Protein AF-K2EHB9-F1 (afdb_monomer)

Radius of gyration: 29.02 Å; Cα contacts (8 Å, |Δi|>4): 39; chains: 1; bounding box: 71×18×90 Å

Structure (mmCIF, N/CA/C/O backbone):
data_AF-K2EHB9-F1
#
_entry.id   AF-K2EHB9-F1
#
loop_
_atom_site.group_PDB
_atom_site.id
_atom_site.type_symbol
_atom_site.label_atom_id
_atom_site.label_alt_id
_atom_site.label_comp_id
_atom_site.label_asym_id
_atom_site.label_entity_id
_atom_site.label_seq_id
_atom_site.pdbx_PDB_ins_code
_atom_site.Cartn_x
_atom_site.Cartn_y
_atom_site.Cartn_z
_atom_site.occupancy
_atom_site.B_iso_or_equiv
_atom_site.auth_seq_id
_atom_site.auth_comp_id
_atom_site.auth_asym_id
_atom_site.auth_atom_id
_atom_site.pdbx_PDB_model_num
ATOM 1 N N . MET A 1 1 ? -49.506 -7.693 60.162 1.00 41.25 1 MET A N 1
ATOM 2 C CA . MET A 1 1 ? -48.046 -7.662 59.924 1.00 41.25 1 MET A CA 1
ATOM 3 C C . MET A 1 1 ? -47.830 -7.743 58.413 1.00 41.25 1 MET A C 1
ATOM 5 O O . MET A 1 1 ? -47.904 -8.823 57.848 1.00 41.25 1 MET A O 1
ATOM 9 N N . ALA A 1 2 ? -47.759 -6.593 57.734 1.00 41.75 2 ALA A N 1
ATOM 10 C CA . ALA A 1 2 ? -47.767 -6.513 56.270 1.00 41.75 2 ALA A CA 1
ATOM 11 C C . ALA A 1 2 ? -46.329 -6.479 55.730 1.00 41.75 2 ALA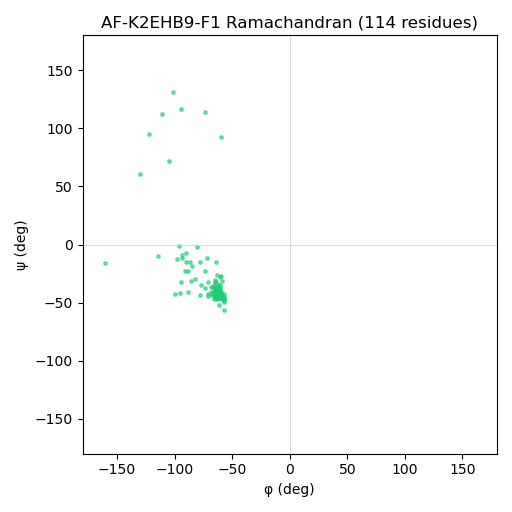 A C 1
ATOM 13 O O . ALA A 1 2 ? -45.574 -5.554 56.023 1.00 41.75 2 ALA A O 1
ATOM 14 N N . LEU A 1 3 ? -45.945 -7.497 54.957 1.00 47.69 3 LEU A N 1
ATOM 15 C CA . LEU A 1 3 ? -44.652 -7.555 54.277 1.00 47.69 3 LEU A CA 1
ATOM 16 C C . LEU A 1 3 ? -44.657 -6.578 53.091 1.00 47.69 3 LEU A C 1
ATOM 18 O O . LEU A 1 3 ? -45.384 -6.779 52.117 1.00 47.69 3 LEU A O 1
ATOM 22 N N . LYS A 1 4 ? -43.825 -5.528 53.169 1.00 49.56 4 LYS A N 1
ATOM 23 C CA . LYS A 1 4 ? -43.492 -4.626 52.055 1.00 49.56 4 LYS A CA 1
ATOM 24 C C . LYS A 1 4 ? -42.854 -5.428 50.913 1.00 49.56 4 LYS A C 1
ATOM 26 O O . LYS A 1 4 ? -41.646 -5.638 50.869 1.00 49.56 4 LYS A O 1
ATOM 31 N N . LYS A 1 5 ? -43.679 -5.875 49.970 1.00 50.28 5 LYS A N 1
ATOM 32 C CA . LYS A 1 5 ? -43.279 -6.607 48.763 1.00 50.28 5 LYS A CA 1
ATOM 33 C C . LYS A 1 5 ? -43.366 -5.653 47.569 1.00 50.28 5 LYS A C 1
ATOM 35 O O . LYS A 1 5 ? -44.304 -5.722 46.787 1.00 50.28 5 LYS A O 1
ATOM 40 N N . GLY A 1 6 ? -42.449 -4.687 47.475 1.00 50.34 6 GLY A N 1
ATOM 41 C CA . GLY A 1 6 ? -42.570 -3.656 46.432 1.00 50.34 6 GLY A CA 1
ATOM 42 C C . GLY A 1 6 ? -41.327 -2.853 46.061 1.00 50.34 6 GLY A C 1
ATOM 43 O O . GLY A 1 6 ? -41.320 -2.248 44.994 1.00 50.34 6 GLY A O 1
ATOM 44 N N . GLU A 1 7 ? -40.264 -2.854 46.866 1.00 44.44 7 GLU A N 1
ATOM 45 C CA . GLU A 1 7 ? -39.137 -1.929 46.636 1.00 44.44 7 GLU A CA 1
ATOM 46 C C . GLU A 1 7 ? -37.951 -2.560 45.873 1.00 44.44 7 GLU A C 1
ATOM 48 O O . GLU A 1 7 ? -37.115 -1.840 45.340 1.00 44.44 7 GLU A O 1
ATOM 53 N N . GLY A 1 8 ? -37.908 -3.890 45.704 1.00 44.97 8 GLY A N 1
ATOM 54 C CA . GLY A 1 8 ? -36.780 -4.584 45.051 1.00 44.97 8 GLY A CA 1
ATOM 55 C C . GLY A 1 8 ? -36.871 -4.772 43.527 1.00 44.97 8 GLY A C 1
ATOM 56 O O . GLY A 1 8 ? -35.870 -5.075 42.885 1.00 44.97 8 GLY A O 1
ATOM 57 N N . LEU A 1 9 ? -38.049 -4.600 42.916 1.00 47.28 9 LEU A N 1
ATOM 58 C CA . LEU A 1 9 ? -38.286 -4.952 41.501 1.00 47.28 9 LEU A CA 1
ATOM 59 C C . LEU A 1 9 ? -38.092 -3.796 40.509 1.00 47.28 9 LEU A C 1
ATOM 61 O O . LEU A 1 9 ? -38.031 -4.035 39.303 1.00 47.28 9 LEU A O 1
ATOM 65 N N . LYS A 1 10 ? -37.961 -2.553 40.986 1.00 43.28 10 LYS A N 1
ATOM 66 C CA . LYS A 1 10 ? -37.756 -1.382 40.115 1.00 43.28 10 LYS A CA 1
ATOM 67 C C . LYS A 1 10 ? -36.290 -1.140 39.735 1.00 43.28 10 LYS A C 1
ATOM 69 O O . LYS A 1 10 ? -36.046 -0.500 38.722 1.00 43.28 10 LYS A O 1
ATOM 74 N N . ASN A 1 11 ? -35.331 -1.713 40.469 1.00 46.62 11 ASN A N 1
ATOM 75 C CA . ASN A 1 11 ? -33.896 -1.507 40.217 1.00 46.62 11 ASN A CA 1
ATOM 76 C C . ASN A 1 11 ? -33.231 -2.562 39.316 1.00 46.62 11 ASN A C 1
ATOM 78 O O . ASN A 1 11 ? -32.102 -2.363 38.887 1.00 46.62 11 ASN A O 1
ATOM 82 N N . VAL A 1 12 ? -33.907 -3.664 38.975 1.00 48.59 12 VAL A N 1
ATOM 83 C CA . VAL A 1 12 ? -33.288 -4.762 38.198 1.00 48.59 12 VAL A CA 1
ATOM 84 C C . VAL A 1 12 ? -33.466 -4.595 36.679 1.00 48.59 12 VAL A C 1
ATOM 86 O O . VAL A 1 12 ? -32.674 -5.124 35.901 1.00 48.59 12 VAL A O 1
ATOM 89 N N . LYS A 1 13 ? -34.472 -3.836 36.222 1.00 49.19 13 LYS A N 1
ATOM 90 C CA . LYS A 1 13 ? -34.761 -3.669 34.783 1.00 49.19 13 LYS A CA 1
ATOM 91 C C . LYS A 1 13 ? -33.999 -2.525 34.108 1.00 49.19 13 LYS A C 1
ATOM 93 O O . LYS A 1 13 ? -33.786 -2.586 32.903 1.00 49.19 13 LYS A O 1
ATOM 98 N N . THR A 1 14 ? -33.544 -1.530 34.863 1.00 49.22 14 THR A N 1
ATOM 99 C CA . THR A 1 14 ? -32.885 -0.332 34.310 1.00 49.22 14 THR A CA 1
ATOM 100 C C . THR A 1 14 ? -31.375 -0.521 34.098 1.00 49.22 14 THR A C 1
ATOM 102 O O . THR A 1 14 ? -30.767 0.218 33.337 1.00 49.22 14 THR A O 1
ATOM 105 N N . ILE A 1 15 ? -30.773 -1.562 34.692 1.00 54.81 15 ILE A N 1
ATOM 106 C CA . ILE A 1 15 ? -29.322 -1.841 34.644 1.00 54.81 15 ILE A CA 1
ATOM 107 C C . ILE A 1 15 ? -28.867 -2.528 33.329 1.00 54.81 15 ILE A C 1
ATOM 109 O O . ILE A 1 15 ? -27.681 -2.759 33.133 1.00 54.81 15 ILE A O 1
ATOM 113 N N . LYS A 1 16 ? -29.755 -2.865 32.381 1.00 56.94 16 LYS A N 1
ATOM 114 C CA . LYS A 1 16 ? -29.392 -3.794 31.283 1.00 56.94 16 LYS A CA 1
ATOM 115 C C . LYS A 1 16 ? -29.365 -3.255 29.853 1.00 56.94 16 LYS A C 1
ATOM 117 O O . LYS A 1 16 ? -28.871 -3.974 28.995 1.00 56.94 16 LYS A O 1
ATOM 122 N N . VAL A 1 17 ? -29.851 -2.046 29.568 1.00 61.41 17 VAL A N 1
ATOM 123 C CA . VAL A 1 17 ? -29.896 -1.540 28.178 1.00 61.41 17 VAL A CA 1
ATOM 124 C C . VAL A 1 17 ? -28.682 -0.671 27.839 1.00 61.41 17 VAL A C 1
ATOM 126 O O . VAL A 1 17 ? -28.093 -0.862 26.780 1.00 61.41 17 VAL A O 1
ATOM 129 N N . SER A 1 18 ? -28.243 0.216 28.739 1.00 64.38 18 SER A N 1
ATOM 130 C CA . SER A 1 18 ? -27.061 1.070 28.508 1.00 64.38 18 SER A CA 1
ATOM 131 C C . SER A 1 18 ? -25.787 0.247 28.317 1.00 64.38 18 SER A C 1
ATOM 133 O O . SER A 1 18 ? -25.077 0.439 27.338 1.00 64.38 18 SER A O 1
ATOM 135 N N . ASN A 1 19 ? -25.566 -0.747 29.181 1.00 71.94 19 ASN A N 1
ATOM 136 C CA . ASN A 1 19 ? -24.389 -1.618 29.124 1.00 71.94 19 ASN A CA 1
ATOM 137 C C . ASN A 1 19 ? -24.377 -2.477 27.848 1.00 71.94 19 ASN A C 1
ATOM 139 O O . ASN A 1 19 ? -23.316 -2.806 27.325 1.00 71.94 19 ASN A O 1
ATOM 143 N N . LEU A 1 20 ? -25.562 -2.828 27.329 1.00 70.56 20 LEU A N 1
ATOM 144 C CA . LEU A 1 20 ? -25.696 -3.554 26.067 1.00 70.56 20 LEU A CA 1
ATOM 145 C C . LEU A 1 20 ? -25.341 -2.653 24.876 1.00 70.56 20 LEU A C 1
ATOM 147 O O . LEU A 1 20 ? -24.602 -3.065 23.988 1.00 70.56 20 LEU A O 1
ATOM 151 N N . ILE A 1 21 ? -25.830 -1.410 24.878 1.00 72.81 21 ILE A N 1
ATOM 152 C CA . ILE A 1 21 ? -25.532 -0.405 23.848 1.00 72.81 21 ILE A CA 1
ATOM 153 C C . ILE A 1 21 ? -24.037 -0.056 23.847 1.00 72.81 21 ILE A C 1
ATOM 155 O O . ILE A 1 21 ? -23.435 0.105 22.788 1.00 72.81 21 ILE A O 1
ATOM 159 N N . GLU A 1 22 ? -23.410 0.040 25.016 1.00 74.81 22 GLU A N 1
ATOM 160 C CA . GLU A 1 22 ? -21.969 0.274 25.148 1.00 74.81 22 GLU A CA 1
ATOM 161 C C . GLU A 1 22 ? -21.135 -0.894 24.619 1.00 74.81 22 GLU A C 1
ATOM 163 O O . GLU A 1 22 ? -20.163 -0.657 23.900 1.00 74.81 22 GLU A O 1
ATOM 168 N N . ALA A 1 23 ? -21.541 -2.135 24.901 1.00 75.88 23 ALA A N 1
ATOM 169 C CA . ALA A 1 23 ? -20.889 -3.328 24.367 1.00 75.88 23 ALA A CA 1
ATOM 170 C C . ALA A 1 23 ? -20.984 -3.396 22.833 1.00 75.88 23 ALA A C 1
ATOM 172 O O . ALA A 1 23 ? -19.963 -3.584 22.174 1.00 75.88 23 ALA A O 1
ATOM 173 N N . ILE A 1 24 ? -22.172 -3.148 22.270 1.00 77.69 24 ILE A N 1
ATOM 174 C CA . ILE A 1 24 ? -22.395 -3.108 20.815 1.00 77.69 24 ILE A CA 1
ATOM 175 C C . ILE A 1 24 ? -21.546 -2.004 20.172 1.00 77.69 24 ILE A C 1
ATOM 177 O O . ILE A 1 24 ? -20.870 -2.236 19.173 1.00 77.69 24 ILE A O 1
ATOM 181 N N . ASN A 1 25 ? -21.506 -0.809 20.766 1.00 81.12 25 ASN A N 1
ATOM 182 C CA . ASN A 1 25 ? -20.679 0.286 20.256 1.00 81.12 25 ASN A CA 1
ATOM 183 C C . ASN A 1 25 ? -19.179 -0.041 20.309 1.00 81.12 25 ASN A C 1
ATOM 185 O O . ASN A 1 25 ? -18.437 0.336 19.404 1.00 81.12 25 ASN A O 1
ATOM 189 N N . ALA A 1 26 ? -18.716 -0.7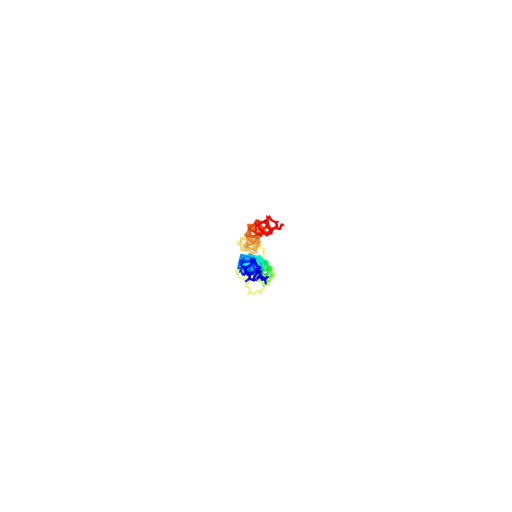33 21.351 1.00 81.62 26 ALA A N 1
ATOM 190 C CA . ALA A 1 26 ? -17.324 -1.155 21.454 1.00 81.62 26 ALA A CA 1
ATOM 191 C C . ALA A 1 26 ? -16.962 -2.227 20.413 1.00 81.62 26 ALA A C 1
ATOM 193 O O . ALA A 1 26 ? -15.848 -2.218 19.889 1.00 81.62 26 ALA A O 1
ATOM 194 N N . GLU A 1 27 ? -17.887 -3.133 20.102 1.00 87.25 27 GLU A N 1
ATOM 195 C CA . GLU A 1 27 ? -17.729 -4.149 19.058 1.00 87.25 27 GLU A CA 1
ATOM 196 C C . GLU A 1 27 ? -17.648 -3.513 17.665 1.00 87.25 27 GLU A C 1
ATOM 198 O O . GLU A 1 27 ? -16.675 -3.740 16.952 1.00 87.25 27 GLU A O 1
ATOM 203 N N . VAL A 1 28 ? -18.547 -2.575 17.346 1.00 88.19 28 VAL A N 1
ATOM 204 C CA . VAL A 1 28 ? -18.511 -1.818 16.080 1.00 88.19 28 VAL A CA 1
ATOM 205 C C . VAL A 1 28 ? -17.181 -1.083 15.890 1.00 88.19 28 VAL A C 1
ATOM 207 O O . VAL A 1 28 ? -16.608 -1.095 14.800 1.00 88.19 28 VAL A O 1
ATOM 210 N N . VAL A 1 29 ? -16.646 -0.454 16.941 1.00 87.19 29 VAL A N 1
ATOM 211 C CA . VAL A 1 29 ? -15.347 0.235 16.854 1.00 87.19 29 VAL A CA 1
ATOM 212 C C . VAL A 1 29 ? -14.199 -0.759 16.630 1.00 87.19 29 VAL A C 1
ATOM 214 O O . VAL A 1 29 ? -13.270 -0.463 15.874 1.00 87.19 29 VAL A O 1
ATOM 217 N N . LYS A 1 30 ? -14.249 -1.953 17.233 1.00 89.88 30 LYS A N 1
ATOM 218 C CA . LYS A 1 30 ? -13.255 -3.013 16.986 1.00 89.88 30 LYS A CA 1
ATOM 219 C C . LYS A 1 30 ? -13.322 -3.542 15.555 1.00 89.88 30 LYS A C 1
ATOM 221 O O . LYS A 1 30 ? -12.268 -3.748 14.948 1.00 89.88 30 LYS A O 1
ATOM 226 N N . ASP A 1 31 ? -14.517 -3.704 15.002 1.00 92.69 31 ASP A N 1
ATOM 227 C CA . ASP A 1 31 ? -14.704 -4.136 13.616 1.00 92.69 31 ASP A CA 1
ATOM 228 C C . ASP A 1 31 ? -14.147 -3.101 12.638 1.00 92.69 31 ASP A C 1
ATOM 230 O O . ASP A 1 31 ? -13.412 -3.451 11.714 1.00 92.69 31 ASP A O 1
ATOM 234 N N . GLN A 1 32 ? -14.380 -1.810 12.894 1.00 90.62 32 GLN A N 1
ATOM 235 C CA . GLN A 1 32 ? -13.790 -0.722 12.106 1.00 90.62 32 GLN A CA 1
ATOM 236 C C . GLN A 1 32 ? -12.258 -0.738 12.147 1.00 90.62 32 GLN A C 1
ATOM 238 O O . GLN A 1 32 ? -11.611 -0.598 11.109 1.00 90.62 32 GLN A O 1
ATOM 243 N N . ILE A 1 33 ? -11.657 -0.942 13.325 1.00 92.00 33 ILE A N 1
ATOM 244 C CA . ILE A 1 33 ? -10.198 -1.074 13.455 1.00 92.00 33 ILE A CA 1
ATOM 245 C C . ILE A 1 33 ? -9.693 -2.278 12.653 1.00 92.00 33 ILE A C 1
ATOM 247 O O . ILE A 1 33 ? -8.669 -2.181 11.977 1.00 92.00 33 ILE A O 1
ATOM 251 N N . THR A 1 34 ? -10.399 -3.405 12.717 1.00 94.12 34 THR A N 1
ATOM 252 C CA . THR A 1 34 ? -10.024 -4.633 12.006 1.00 94.12 34 THR A CA 1
ATOM 253 C C . THR A 1 34 ? -10.103 -4.440 10.495 1.00 94.12 34 THR A C 1
ATOM 255 O O . THR A 1 34 ? -9.143 -4.760 9.796 1.00 94.12 34 THR A O 1
ATOM 258 N N . SER A 1 35 ? -11.176 -3.818 9.998 1.00 94.12 35 SER A N 1
ATOM 259 C CA . SER A 1 35 ? -11.316 -3.438 8.588 1.00 94.12 35 SER A CA 1
ATOM 260 C C . SER A 1 35 ? -10.169 -2.538 8.130 1.00 94.12 35 SER A C 1
ATOM 262 O O . SER A 1 35 ? -9.523 -2.828 7.128 1.00 94.12 35 SER A O 1
ATOM 264 N N . LEU A 1 36 ? -9.838 -1.493 8.899 1.00 92.88 36 LEU A N 1
ATOM 265 C CA . LEU A 1 36 ? -8.732 -0.588 8.568 1.00 92.88 36 LEU A CA 1
ATOM 266 C C . LEU A 1 36 ? -7.377 -1.305 8.530 1.00 92.88 36 LEU A C 1
ATOM 268 O O . LEU A 1 36 ? -6.555 -1.007 7.667 1.00 92.88 36 LEU A O 1
ATOM 272 N N . ARG A 1 37 ? -7.135 -2.259 9.435 1.00 93.88 37 ARG A N 1
ATOM 273 C CA . ARG A 1 37 ? -5.911 -3.076 9.418 1.00 93.88 37 ARG A CA 1
ATOM 274 C C . ARG A 1 37 ? -5.849 -3.973 8.184 1.00 93.88 37 ARG A C 1
ATOM 276 O O . ARG A 1 37 ? -4.800 -4.038 7.552 1.00 93.88 37 ARG A O 1
ATOM 283 N N . MET A 1 38 ? -6.960 -4.612 7.823 1.00 95.75 38 MET A N 1
ATOM 284 C CA . MET A 1 38 ? -7.054 -5.437 6.616 1.00 95.75 38 MET A CA 1
ATOM 285 C C . MET A 1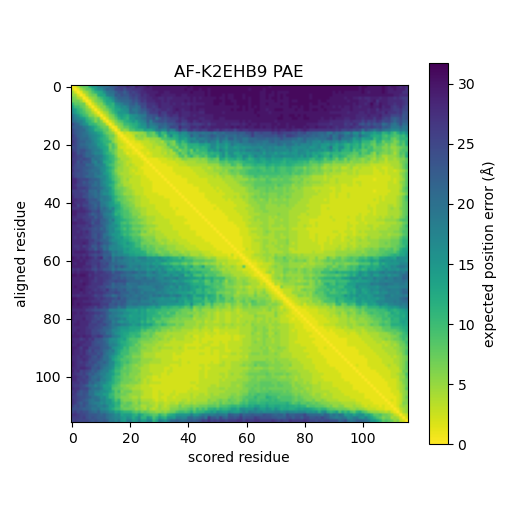 38 ? -6.809 -4.615 5.348 1.00 95.75 38 MET A C 1
ATOM 287 O O . MET A 1 38 ? -6.028 -5.032 4.495 1.00 95.75 38 MET A O 1
ATOM 291 N N . GLU A 1 39 ? -7.400 -3.421 5.250 1.00 93.25 39 GLU A N 1
ATOM 292 C CA . GLU A 1 39 ? -7.127 -2.480 4.159 1.00 93.25 39 GLU A CA 1
ATOM 293 C C . GLU A 1 39 ? -5.643 -2.115 4.088 1.00 93.25 39 GLU A C 1
ATOM 295 O O . GLU A 1 39 ? -5.047 -2.169 3.016 1.00 93.25 39 GLU A O 1
ATOM 300 N N . MET A 1 40 ? -5.023 -1.767 5.222 1.00 95.06 40 MET A N 1
ATOM 301 C CA . MET A 1 40 ? -3.597 -1.430 5.261 1.00 95.06 40 MET A CA 1
ATOM 302 C C . MET A 1 40 ? -2.732 -2.570 4.721 1.00 95.06 40 MET A C 1
ATOM 304 O O . MET A 1 40 ? -1.833 -2.318 3.919 1.00 95.06 40 MET A O 1
ATOM 308 N N . THR A 1 41 ? -3.009 -3.813 5.129 1.00 94.81 41 THR A N 1
ATOM 309 C CA . THR A 1 41 ? -2.306 -4.997 4.620 1.00 94.81 41 THR A CA 1
ATOM 310 C C . THR A 1 41 ? -2.535 -5.181 3.124 1.00 94.81 41 THR A C 1
ATOM 312 O O . THR A 1 41 ? -1.568 -5.388 2.397 1.00 94.81 41 THR A O 1
ATOM 315 N N . HIS A 1 42 ? -3.774 -5.044 2.651 1.00 94.75 42 HIS A N 1
ATOM 316 C CA . HIS A 1 42 ? -4.109 -5.166 1.234 1.00 94.75 42 HIS A CA 1
ATOM 317 C C . HIS A 1 42 ? -3.308 -4.184 0.365 1.00 94.75 42 HIS A C 1
ATOM 319 O O . HIS A 1 42 ? -2.629 -4.615 -0.565 1.00 94.75 42 HIS A O 1
ATOM 325 N N . TYR A 1 43 ? -3.276 -2.896 0.725 1.00 92.38 43 TYR A N 1
ATOM 326 C CA . TYR A 1 43 ? -2.508 -1.893 -0.025 1.00 92.38 43 TYR A CA 1
ATOM 327 C C . TYR A 1 43 ? -0.995 -2.138 0.010 1.00 92.38 43 TYR A C 1
ATOM 329 O O . TYR A 1 43 ? -0.298 -1.839 -0.960 1.00 92.38 43 TYR A O 1
ATOM 337 N N . VAL A 1 44 ? -0.463 -2.690 1.107 1.00 93.56 44 VAL A N 1
ATOM 338 C CA . VAL A 1 44 ? 0.948 -3.110 1.163 1.00 93.56 44 VAL A CA 1
ATOM 339 C C . VAL A 1 44 ? 1.200 -4.254 0.186 1.00 93.56 44 VAL A C 1
ATOM 341 O O . VAL A 1 44 ? 2.174 -4.208 -0.562 1.00 93.56 44 VAL A O 1
ATOM 344 N N . THR A 1 45 ? 0.324 -5.257 0.151 1.00 95.25 45 THR A N 1
ATOM 345 C CA . THR A 1 45 ? 0.445 -6.387 -0.776 1.00 95.25 45 THR A CA 1
ATOM 346 C C . THR A 1 45 ? 0.369 -5.935 -2.233 1.00 95.25 45 THR A C 1
ATOM 348 O O . THR A 1 45 ? 1.199 -6.362 -3.034 1.00 95.25 45 THR A O 1
ATOM 351 N N . GLU A 1 46 ? -0.550 -5.032 -2.580 1.00 92.50 46 GLU A N 1
ATOM 352 C CA . GLU A 1 46 ? -0.618 -4.441 -3.923 1.00 92.50 46 GLU A CA 1
ATOM 353 C C . GLU A 1 46 ? 0.666 -3.683 -4.277 1.00 92.50 46 GLU A C 1
ATOM 355 O O . GLU A 1 46 ? 1.201 -3.844 -5.371 1.00 92.50 46 GLU A O 1
ATOM 360 N N . SER A 1 47 ? 1.213 -2.911 -3.335 1.00 93.62 47 SER A N 1
ATOM 361 C CA . SER A 1 47 ? 2.464 -2.167 -3.530 1.00 93.62 47 SER A CA 1
ATOM 362 C C . SER A 1 47 ? 3.652 -3.085 -3.822 1.00 93.62 47 SER A C 1
ATOM 364 O O . SER A 1 47 ? 4.450 -2.831 -4.730 1.00 93.62 47 SER A O 1
ATOM 366 N N . ILE A 1 48 ? 3.728 -4.210 -3.108 1.00 92.81 48 ILE A N 1
ATOM 367 C CA . ILE A 1 48 ? 4.729 -5.252 -3.349 1.00 92.81 48 ILE A CA 1
ATOM 368 C C . ILE A 1 48 ? 4.521 -5.884 -4.729 1.00 92.81 48 ILE A C 1
ATOM 370 O O . ILE A 1 48 ? 5.483 -6.020 -5.481 1.00 92.81 48 ILE A O 1
ATOM 374 N N . ALA A 1 49 ? 3.284 -6.224 -5.097 1.00 94.25 49 ALA A N 1
ATOM 375 C CA . ALA A 1 49 ? 2.975 -6.823 -6.394 1.00 94.25 49 ALA A CA 1
ATOM 376 C C . ALA A 1 49 ? 3.347 -5.899 -7.566 1.00 94.25 49 ALA A C 1
ATOM 378 O O . ALA A 1 49 ? 3.990 -6.346 -8.516 1.00 94.25 49 ALA A O 1
ATOM 379 N N . VAL A 1 50 ? 3.021 -4.605 -7.477 1.00 92.38 50 VAL A N 1
ATOM 380 C CA . VAL A 1 50 ? 3.410 -3.586 -8.469 1.00 92.38 50 VAL A CA 1
ATOM 381 C C . VAL A 1 50 ? 4.932 -3.490 -8.584 1.00 92.38 50 VAL A C 1
ATOM 383 O O . VAL A 1 50 ? 5.461 -3.414 -9.691 1.00 92.38 50 VAL A O 1
ATOM 386 N N . SER A 1 51 ? 5.646 -3.549 -7.458 1.00 91.75 51 SER A N 1
ATOM 387 C CA . SER A 1 51 ? 7.113 -3.510 -7.438 1.00 91.75 51 SER A CA 1
ATOM 388 C C . SER A 1 51 ? 7.737 -4.749 -8.087 1.00 91.75 51 SER A C 1
ATOM 390 O O . SER A 1 51 ? 8.669 -4.626 -8.880 1.00 91.75 51 SER A O 1
ATOM 392 N N . ILE A 1 52 ? 7.199 -5.941 -7.805 1.00 92.38 52 ILE A N 1
ATOM 393 C CA . ILE A 1 52 ? 7.635 -7.193 -8.439 1.00 92.38 52 ILE A CA 1
ATOM 394 C C . ILE A 1 52 ? 7.371 -7.144 -9.944 1.00 92.38 52 ILE A C 1
ATOM 396 O O . ILE A 1 52 ? 8.261 -7.457 -10.732 1.00 92.38 52 ILE A O 1
ATOM 400 N N . LEU A 1 53 ? 6.176 -6.716 -10.357 1.00 91.06 53 LEU A N 1
ATOM 401 C CA . LEU A 1 53 ? 5.823 -6.591 -11.768 1.00 91.06 53 LEU A CA 1
ATOM 402 C C . LEU A 1 53 ? 6.761 -5.620 -12.494 1.00 91.06 53 LEU A C 1
ATOM 404 O O . LEU A 1 53 ? 7.265 -5.940 -13.569 1.00 91.06 53 LEU A O 1
ATOM 408 N N . ALA A 1 54 ? 7.041 -4.463 -11.894 1.00 89.56 54 ALA A N 1
ATOM 409 C CA . ALA A 1 54 ? 7.968 -3.487 -12.450 1.00 89.56 54 ALA A CA 1
ATOM 410 C C . ALA A 1 54 ? 9.389 -4.052 -12.596 1.00 89.56 54 ALA A C 1
ATOM 412 O O . ALA A 1 54 ? 10.023 -3.831 -13.625 1.00 89.56 54 ALA A O 1
ATOM 413 N N . LEU A 1 55 ? 9.869 -4.832 -11.621 1.00 88.25 55 LEU A N 1
ATOM 414 C CA . LEU A 1 55 ? 11.172 -5.499 -11.689 1.00 88.25 55 LEU A CA 1
ATOM 415 C C . LEU A 1 55 ? 11.227 -6.536 -12.822 1.00 88.25 55 LEU A C 1
ATOM 417 O O . LEU A 1 55 ? 12.190 -6.568 -13.587 1.00 88.25 55 LEU A O 1
ATOM 421 N N . LEU A 1 56 ? 10.187 -7.364 -12.954 1.00 88.44 56 LEU A N 1
ATOM 422 C CA . LEU A 1 56 ? 10.096 -8.365 -14.019 1.00 88.44 56 LEU A CA 1
ATOM 423 C C . LEU A 1 56 ? 10.091 -7.711 -15.402 1.00 88.44 56 LEU A C 1
ATOM 425 O O . LEU A 1 56 ? 10.782 -8.182 -16.303 1.00 88.44 56 LEU A O 1
ATOM 429 N N . LEU A 1 57 ? 9.366 -6.601 -15.560 1.00 85.50 57 LEU A N 1
ATOM 430 C CA . LEU A 1 57 ? 9.379 -5.823 -16.795 1.00 85.50 57 LEU A CA 1
ATOM 431 C C . LEU A 1 57 ? 10.742 -5.170 -17.024 1.00 85.50 57 LEU A C 1
ATOM 433 O O . LEU A 1 57 ? 11.250 -5.222 -18.134 1.00 85.50 57 LEU A O 1
ATOM 437 N N . PHE A 1 58 ? 11.382 -4.621 -15.997 1.00 85.12 58 PHE A N 1
ATOM 438 C CA . PHE A 1 58 ? 12.700 -4.005 -16.137 1.00 85.12 58 PHE A CA 1
ATOM 439 C C . PHE A 1 58 ? 13.765 -4.998 -16.625 1.00 85.12 58 PHE A C 1
ATOM 441 O O . PHE A 1 58 ? 14.559 -4.668 -17.504 1.00 85.12 58 PHE A O 1
ATOM 448 N N . ILE A 1 59 ? 13.764 -6.220 -16.085 1.00 84.00 59 ILE A N 1
ATOM 449 C CA . ILE A 1 59 ? 14.723 -7.271 -16.451 1.00 84.00 59 ILE A CA 1
ATOM 450 C C . ILE A 1 59 ? 14.350 -7.921 -17.792 1.00 84.00 59 ILE A C 1
ATOM 452 O O . ILE A 1 59 ? 15.220 -8.165 -18.624 1.00 84.00 59 ILE A O 1
ATOM 456 N N . GLY A 1 60 ? 13.067 -8.222 -18.005 1.00 82.31 60 GLY A N 1
ATOM 457 C CA . GLY A 1 60 ? 12.596 -8.993 -19.157 1.00 82.31 60 GLY A CA 1
ATOM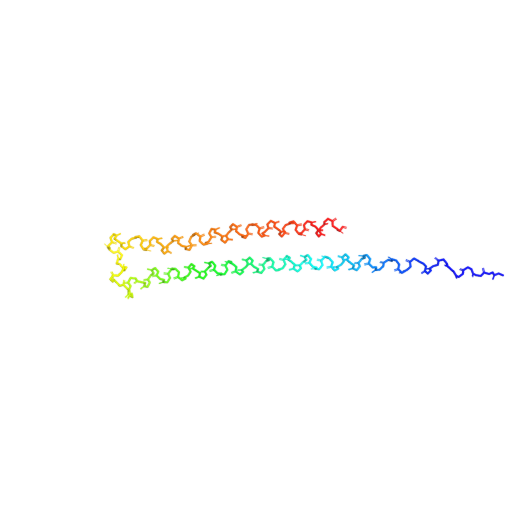 458 C C . GLY A 1 60 ? 12.334 -8.165 -20.414 1.00 82.31 60 GLY A C 1
ATOM 459 O O . GLY A 1 60 ? 12.531 -8.658 -21.524 1.00 82.31 60 GLY A O 1
ATOM 460 N N . ALA A 1 61 ? 11.921 -6.903 -20.283 1.00 81.44 61 ALA A N 1
ATOM 461 C CA . ALA A 1 61 ? 11.524 -6.087 -21.428 1.00 81.44 61 ALA A CA 1
ATOM 462 C C . ALA A 1 61 ? 12.645 -5.832 -22.452 1.00 81.44 61 ALA A C 1
ATOM 464 O O . ALA A 1 61 ? 12.322 -5.869 -23.639 1.00 81.44 61 ALA A O 1
ATOM 465 N N . PRO A 1 62 ? 13.934 -5.671 -22.080 1.00 83.31 62 PRO A N 1
ATOM 466 C CA . PRO A 1 62 ? 15.017 -5.607 -23.064 1.00 83.31 62 PRO A CA 1
ATOM 467 C C . PRO A 1 62 ? 15.120 -6.853 -23.956 1.00 83.31 62 PRO A C 1
ATOM 469 O O . PRO A 1 62 ? 15.502 -6.751 -25.117 1.00 83.31 62 PRO A O 1
ATOM 472 N N . SER A 1 63 ? 14.768 -8.032 -23.429 1.00 83.12 63 SER A N 1
ATOM 473 C CA . SER A 1 63 ? 14.815 -9.294 -24.179 1.00 83.12 63 SER A CA 1
ATOM 474 C C . SER A 1 63 ? 13.585 -9.514 -25.060 1.00 83.12 63 SER A C 1
ATOM 476 O O . SER A 1 63 ? 13.688 -10.205 -26.069 1.00 83.12 63 SER A O 1
ATOM 478 N N . VAL A 1 64 ? 12.422 -8.988 -24.666 1.00 81.56 64 VAL A N 1
ATOM 479 C CA . VAL A 1 64 ? 11.142 -9.215 -25.363 1.00 81.56 64 VAL A CA 1
ATOM 480 C C . VAL A 1 64 ? 10.841 -8.102 -26.371 1.00 81.56 64 VAL A C 1
ATOM 482 O O . VAL A 1 64 ? 10.261 -8.363 -27.421 1.00 81.56 64 VAL A O 1
ATOM 485 N N . PHE A 1 65 ? 11.272 -6.870 -26.085 1.00 81.56 65 PHE A N 1
ATOM 486 C CA . PHE A 1 65 ? 11.038 -5.686 -26.917 1.00 81.56 65 PHE A CA 1
ATOM 487 C C . PHE A 1 65 ? 12.343 -4.909 -27.182 1.00 81.56 65 PHE A C 1
ATOM 489 O O . PHE A 1 65 ? 12.444 -3.733 -26.814 1.00 81.56 65 PHE A O 1
ATOM 496 N N . PRO A 1 66 ? 13.347 -5.528 -27.832 1.00 77.56 66 PRO A N 1
ATOM 497 C CA . PRO A 1 66 ? 14.670 -4.924 -28.024 1.00 77.56 66 PRO A CA 1
ATOM 498 C C . PRO A 1 66 ? 14.649 -3.648 -28.882 1.00 77.56 66 PRO A C 1
ATOM 500 O O . PRO A 1 66 ? 15.503 -2.780 -28.719 1.00 77.56 66 PRO A O 1
ATOM 503 N N . GLU A 1 67 ? 13.662 -3.501 -29.772 1.00 78.81 67 GLU A N 1
ATOM 504 C CA . GLU A 1 67 ? 13.495 -2.303 -30.610 1.00 78.81 67 GLU A CA 1
ATOM 505 C C . GLU A 1 67 ? 12.969 -1.089 -29.828 1.00 78.81 67 GLU A C 1
ATOM 507 O O . GLU A 1 67 ? 13.180 0.054 -30.229 1.00 78.81 67 GLU A O 1
ATOM 512 N N . VAL A 1 68 ? 12.297 -1.328 -28.697 1.00 74.19 68 VAL A N 1
ATOM 513 C CA . VAL A 1 68 ? 11.687 -0.285 -27.856 1.00 74.19 68 VAL A CA 1
ATOM 514 C C . VAL A 1 68 ? 12.581 0.028 -26.655 1.00 74.19 68 VAL A C 1
ATOM 516 O O . VAL A 1 68 ? 12.782 1.190 -26.288 1.00 74.19 68 VAL A O 1
ATOM 519 N N . ILE A 1 69 ? 13.135 -1.013 -26.030 1.00 76.56 69 ILE A N 1
ATOM 520 C CA . ILE A 1 69 ? 13.954 -0.918 -24.824 1.00 76.56 69 ILE A CA 1
ATOM 521 C C . ILE A 1 69 ? 15.314 -1.536 -25.121 1.00 76.56 69 ILE A C 1
ATOM 523 O O . ILE A 1 69 ? 15.524 -2.737 -24.980 1.00 76.56 69 ILE A O 1
ATOM 527 N N . ASN A 1 70 ? 16.257 -0.680 -25.496 1.00 80.38 70 ASN A N 1
ATOM 528 C CA . ASN A 1 70 ? 17.653 -1.043 -25.640 1.00 80.38 70 ASN A CA 1
ATOM 529 C C . ASN A 1 70 ? 18.456 -0.338 -24.533 1.00 80.38 70 ASN A C 1
ATOM 531 O O . ASN A 1 70 ? 18.590 0.886 -24.572 1.00 80.38 70 ASN A O 1
ATOM 535 N N . PRO A 1 71 ? 19.015 -1.069 -23.554 1.00 74.25 71 PRO A N 1
ATOM 536 C CA . PRO A 1 71 ? 19.713 -0.470 -22.415 1.00 74.25 71 PRO A CA 1
ATOM 537 C C . PRO A 1 71 ? 20.973 0.313 -22.816 1.00 74.25 71 PRO A C 1
ATOM 539 O O . PRO A 1 71 ? 21.479 1.106 -22.027 1.00 74.25 71 PRO A O 1
ATOM 542 N N . TYR A 1 72 ? 21.464 0.123 -24.043 1.00 79.00 72 TYR A N 1
ATOM 543 C CA . TYR A 1 72 ? 22.620 0.828 -24.590 1.00 79.00 72 TYR A CA 1
ATOM 544 C C . TYR A 1 72 ? 22.246 2.126 -25.323 1.00 79.00 72 TYR A C 1
ATOM 546 O O . TYR A 1 72 ? 23.135 2.887 -25.704 1.00 79.00 72 TYR A O 1
ATOM 554 N N . LEU A 1 73 ? 20.950 2.405 -25.521 1.00 80.88 73 LEU A N 1
ATOM 555 C CA . LEU A 1 73 ? 20.471 3.618 -26.180 1.00 80.88 73 LEU A CA 1
ATOM 556 C C . LEU A 1 73 ? 19.975 4.663 -25.160 1.00 80.88 73 LEU A C 1
ATOM 558 O O . LEU A 1 73 ? 19.117 4.363 -24.325 1.00 80.88 73 LEU A O 1
ATOM 562 N N . PRO A 1 74 ? 20.414 5.934 -25.268 1.00 77.00 74 PRO A N 1
ATOM 563 C CA . PRO A 1 74 ? 19.952 7.012 -24.387 1.00 77.00 74 PRO A CA 1
ATOM 564 C C . PRO A 1 74 ? 18.437 7.265 -24.444 1.00 77.00 74 PRO A C 1
ATOM 566 O O . PRO A 1 74 ? 17.848 7.732 -23.470 1.00 77.00 74 PRO A O 1
ATOM 569 N N . SER A 1 75 ? 17.785 6.960 -25.572 1.00 77.00 75 SER A N 1
ATOM 570 C CA . SER A 1 75 ? 16.333 7.101 -25.747 1.00 77.00 75 SER A CA 1
ATOM 571 C C . SER A 1 75 ? 15.536 6.149 -24.847 1.00 77.00 75 SER A C 1
ATOM 573 O O . SER A 1 75 ? 14.510 6.551 -24.296 1.00 77.00 75 SER A O 1
ATOM 575 N N . SER A 1 76 ? 16.028 4.928 -24.627 1.00 80.75 76 SER A N 1
ATOM 576 C CA . SER A 1 76 ? 15.390 3.924 -23.765 1.00 80.75 76 SER A CA 1
ATOM 577 C C . SER A 1 76 ? 15.610 4.188 -22.271 1.00 80.75 76 SER A C 1
ATOM 579 O O . SER A 1 76 ? 14.864 3.678 -21.436 1.00 80.75 76 SER A O 1
ATOM 581 N N . LEU A 1 77 ? 16.566 5.053 -21.921 1.00 80.44 77 LEU A N 1
ATOM 582 C CA . LEU A 1 77 ? 16.893 5.418 -20.541 1.00 80.44 77 LEU A CA 1
ATOM 583 C C . LEU A 1 77 ? 15.700 6.071 -19.818 1.00 80.44 77 LEU A C 1
ATOM 585 O O . LEU A 1 77 ? 15.464 5.797 -18.644 1.00 80.44 77 LEU A O 1
ATOM 589 N N . LYS A 1 78 ? 14.879 6.850 -20.537 1.00 82.19 78 LYS A N 1
ATOM 590 C CA . LYS A 1 78 ? 13.631 7.435 -20.007 1.00 82.19 78 LYS A CA 1
ATOM 591 C C . LYS A 1 78 ? 12.585 6.375 -19.652 1.00 82.19 78 LYS A C 1
ATOM 593 O O . LYS A 1 78 ? 11.886 6.502 -18.651 1.00 82.19 78 LYS A O 1
ATOM 598 N N . ILE A 1 79 ? 12.487 5.322 -20.460 1.00 81.06 79 ILE A N 1
ATOM 599 C CA . ILE A 1 79 ? 11.550 4.214 -20.235 1.00 81.06 79 ILE A CA 1
ATOM 600 C C . ILE A 1 79 ? 12.021 3.383 -19.035 1.00 81.06 79 ILE A C 1
ATOM 602 O O . ILE A 1 79 ? 11.234 3.058 -18.150 1.00 81.06 79 ILE A O 1
ATOM 606 N N . MET A 1 80 ? 13.328 3.124 -18.946 1.00 80.62 80 MET A N 1
ATOM 607 C CA . MET A 1 80 ? 13.950 2.460 -17.797 1.00 80.62 80 MET A CA 1
ATOM 608 C C . MET A 1 80 ? 13.749 3.243 -16.492 1.00 80.62 80 MET A C 1
ATOM 610 O O . MET A 1 80 ? 13.425 2.652 -15.465 1.00 80.62 80 MET A O 1
ATOM 614 N N . GLN A 1 81 ? 13.854 4.573 -16.536 1.00 84.62 81 GLN A N 1
ATOM 615 C CA . GLN A 1 81 ? 13.537 5.436 -15.395 1.00 84.62 81 GLN A CA 1
ATOM 616 C C . GLN A 1 81 ? 12.068 5.327 -14.972 1.00 84.62 81 GLN A C 1
ATOM 618 O O . GLN A 1 81 ? 11.789 5.306 -13.776 1.00 84.62 81 GLN A O 1
ATOM 623 N N . ALA A 1 82 ? 11.132 5.208 -15.918 1.00 83.62 82 ALA A N 1
ATOM 624 C CA . ALA A 1 82 ? 9.714 5.044 -15.602 1.00 83.62 82 ALA A CA 1
ATOM 625 C C . ALA A 1 82 ? 9.436 3.737 -14.836 1.00 83.62 82 ALA A C 1
ATOM 627 O O . ALA A 1 82 ? 8.683 3.759 -13.862 1.00 83.62 82 ALA A O 1
ATOM 628 N N . PHE A 1 83 ? 10.096 2.630 -15.200 1.00 84.25 83 PHE A N 1
ATOM 629 C CA . PHE A 1 83 ? 9.971 1.356 -14.477 1.00 84.25 83 PHE A CA 1
ATOM 630 C C . PHE A 1 83 ? 10.416 1.436 -13.015 1.00 84.25 83 PHE A C 1
ATOM 632 O O . PHE A 1 83 ? 9.889 0.704 -12.186 1.00 84.25 83 PHE A O 1
ATOM 639 N N . VAL A 1 84 ? 11.344 2.333 -12.678 1.00 85.06 84 VAL A N 1
ATOM 640 C CA . VAL A 1 84 ? 11.783 2.557 -11.291 1.00 85.06 84 VAL A CA 1
ATOM 641 C C . VAL A 1 84 ? 10.907 3.600 -10.590 1.00 85.06 84 VAL A C 1
ATOM 643 O O . VAL A 1 84 ? 10.546 3.443 -9.421 1.00 85.06 84 VAL A O 1
ATOM 64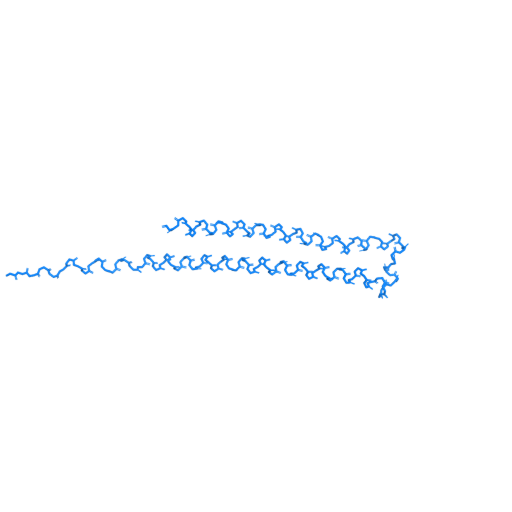6 N N . ALA A 1 85 ? 10.534 4.670 -11.292 1.00 87.81 85 ALA A N 1
ATOM 647 C CA . ALA A 1 85 ? 9.781 5.781 -10.724 1.00 87.81 85 ALA A CA 1
ATOM 648 C C . ALA A 1 85 ? 8.349 5.385 -10.337 1.00 87.81 85 ALA A C 1
ATOM 650 O O . ALA A 1 85 ? 7.900 5.736 -9.248 1.00 87.81 85 ALA A O 1
ATOM 651 N N . ILE A 1 86 ? 7.644 4.630 -11.186 1.00 88.62 86 ILE A N 1
ATOM 652 C CA . ILE A 1 86 ? 6.250 4.220 -10.949 1.00 88.62 86 ILE A CA 1
ATOM 653 C C . ILE A 1 86 ? 6.081 3.447 -9.627 1.00 88.62 86 ILE A C 1
ATOM 655 O O . ILE A 1 86 ? 5.298 3.901 -8.789 1.00 88.62 86 ILE A O 1
ATOM 659 N N . PRO A 1 87 ? 6.801 2.335 -9.375 1.00 92.06 87 PRO A N 1
ATOM 660 C CA . PRO A 1 87 ? 6.671 1.608 -8.113 1.00 92.06 87 PRO A CA 1
ATOM 661 C C . PRO A 1 87 ? 7.128 2.443 -6.910 1.00 92.06 87 PRO A C 1
ATOM 663 O O . PRO A 1 87 ? 6.524 2.344 -5.847 1.00 92.06 87 PRO A O 1
ATOM 666 N N . SER A 1 88 ? 8.117 3.330 -7.077 1.00 90.38 88 SER A N 1
ATOM 667 C CA . SER A 1 88 ? 8.573 4.229 -6.006 1.00 90.38 88 SER A CA 1
ATOM 668 C C . SER A 1 88 ? 7.492 5.234 -5.587 1.00 90.38 88 SER A C 1
ATOM 670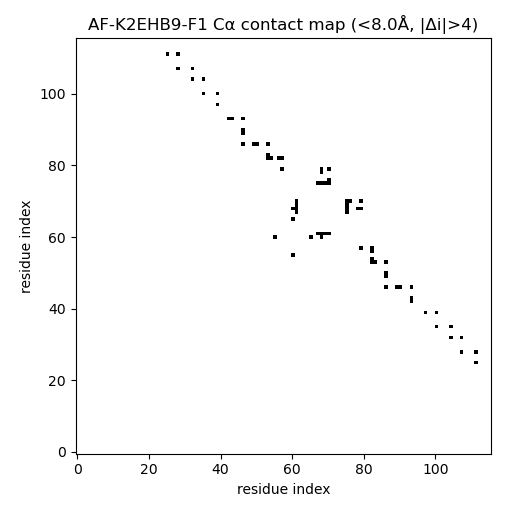 O O . SER A 1 88 ? 7.244 5.430 -4.397 1.00 90.38 88 SER A O 1
ATOM 672 N N . VAL A 1 89 ? 6.815 5.853 -6.559 1.00 92.88 89 VAL A N 1
ATOM 673 C CA . VAL A 1 89 ? 5.690 6.766 -6.302 1.00 92.88 89 VAL A CA 1
ATOM 674 C C . VAL A 1 89 ? 4.521 6.005 -5.683 1.00 92.88 89 VAL A C 1
ATOM 676 O O . VAL A 1 89 ? 3.933 6.474 -4.709 1.00 92.88 89 VAL A O 1
ATOM 679 N N . PHE A 1 90 ? 4.207 4.818 -6.206 1.00 92.69 90 PHE A N 1
ATOM 680 C CA . PHE A 1 90 ? 3.134 3.986 -5.670 1.00 92.69 90 PHE A CA 1
ATOM 681 C C . PHE A 1 90 ? 3.398 3.601 -4.208 1.00 92.69 90 PHE A C 1
ATOM 683 O O . PHE A 1 90 ? 2.528 3.772 -3.358 1.00 92.69 90 PHE A O 1
ATOM 690 N N . TRP A 1 91 ? 4.625 3.188 -3.888 1.00 93.44 91 TRP A N 1
ATOM 691 C CA . TRP A 1 91 ? 5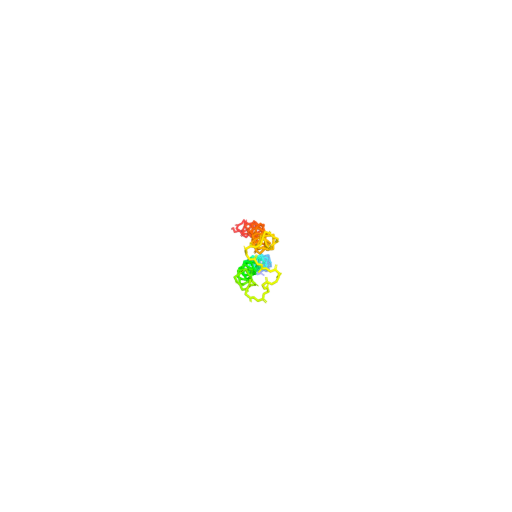.064 2.894 -2.525 1.00 93.44 91 TRP A CA 1
ATOM 692 C C . TRP A 1 91 ? 4.932 4.097 -1.585 1.00 93.44 91 TRP A C 1
ATOM 694 O O . TRP A 1 91 ? 4.408 3.960 -0.476 1.00 93.44 91 TRP A O 1
ATOM 704 N N . LEU A 1 92 ? 5.326 5.293 -2.036 1.00 93.94 92 LEU A N 1
ATOM 705 C CA . LEU A 1 92 ? 5.179 6.520 -1.252 1.00 93.94 92 LEU A CA 1
ATOM 706 C C . LEU A 1 92 ? 3.704 6.811 -0.925 1.00 93.94 92 LEU A C 1
ATOM 708 O O . LEU A 1 92 ? 3.372 7.130 0.218 1.00 93.94 92 LEU A O 1
ATOM 712 N N . ILE A 1 93 ? 2.811 6.656 -1.907 1.00 93.69 93 ILE A N 1
ATOM 713 C CA . ILE A 1 93 ? 1.363 6.825 -1.715 1.00 93.69 93 ILE A CA 1
ATOM 714 C C . ILE A 1 93 ? 0.826 5.785 -0.724 1.00 93.69 93 ILE A C 1
ATOM 716 O O . ILE A 1 93 ? 0.060 6.141 0.175 1.00 93.69 93 ILE A O 1
ATOM 720 N N . THR A 1 94 ? 1.253 4.522 -0.833 1.00 94.06 94 THR A N 1
ATOM 721 C CA . THR A 1 94 ? 0.882 3.457 0.110 1.00 94.06 94 THR A CA 1
ATOM 722 C C . THR A 1 94 ? 1.277 3.820 1.542 1.00 94.06 94 THR A C 1
ATOM 724 O O . THR A 1 94 ? 0.454 3.690 2.450 1.00 94.06 94 THR A O 1
ATOM 727 N N . ILE A 1 95 ? 2.498 4.322 1.759 1.00 92.75 95 ILE A N 1
ATOM 728 C CA . ILE A 1 95 ? 2.969 4.741 3.087 1.00 92.75 95 ILE A CA 1
ATOM 729 C C . ILE A 1 95 ? 2.116 5.876 3.637 1.00 92.75 95 ILE A C 1
ATOM 731 O O . ILE A 1 95 ? 1.600 5.760 4.748 1.00 92.75 95 ILE A O 1
ATOM 735 N N . LEU A 1 96 ? 1.932 6.952 2.868 1.00 94.25 96 LEU A N 1
ATOM 736 C CA . LEU A 1 96 ? 1.161 8.111 3.316 1.00 94.25 96 LEU A CA 1
ATOM 737 C C . LEU A 1 96 ? -0.288 7.723 3.643 1.00 94.25 96 LEU A C 1
ATOM 739 O O . LEU A 1 96 ? -0.812 8.092 4.696 1.00 94.25 96 LEU A O 1
ATOM 743 N N . GLY A 1 97 ? -0.921 6.913 2.791 1.00 93.25 97 GLY A N 1
ATOM 744 C CA . GLY A 1 97 ? -2.269 6.397 3.029 1.00 93.25 97 GLY A CA 1
ATOM 745 C C . GLY A 1 97 ? -2.355 5.533 4.290 1.00 93.25 97 GLY A C 1
ATOM 746 O O . GLY A 1 97 ? -3.290 5.674 5.083 1.00 93.25 97 GLY A O 1
ATOM 747 N N . ASN A 1 98 ? -1.366 4.671 4.521 1.00 94.44 98 ASN A N 1
ATOM 748 C CA . ASN A 1 98 ? -1.313 3.821 5.707 1.00 94.44 98 ASN A CA 1
ATOM 749 C C . ASN A 1 98 ? -1.002 4.602 6.986 1.00 94.44 98 ASN A C 1
ATOM 751 O O . ASN A 1 98 ? -1.555 4.262 8.030 1.00 94.44 98 ASN A O 1
ATOM 755 N N . MET A 1 99 ? -0.222 5.685 6.923 1.00 95.19 99 MET A N 1
ATOM 756 C CA . MET A 1 99 ? -0.043 6.597 8.058 1.00 95.19 99 MET A CA 1
ATOM 757 C C . MET A 1 99 ? -1.373 7.233 8.473 1.00 95.19 99 MET A C 1
ATOM 759 O O . MET A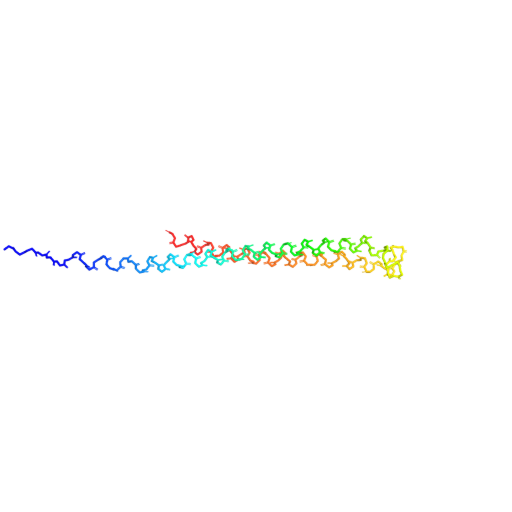 1 99 ? -1.711 7.234 9.655 1.00 95.19 99 MET A O 1
ATOM 763 N N . VAL A 1 100 ? -2.175 7.714 7.518 1.00 94.75 100 VAL A N 1
ATOM 764 C CA . VAL A 1 100 ? -3.498 8.290 7.817 1.00 94.75 100 VAL A CA 1
ATOM 765 C C . VAL A 1 100 ? -4.427 7.249 8.450 1.00 94.75 100 VAL A C 1
ATOM 767 O O . VAL A 1 100 ? -5.097 7.542 9.443 1.00 94.75 100 VAL A O 1
ATOM 770 N N . ARG A 1 101 ? -4.459 6.021 7.917 1.00 92.50 101 ARG A N 1
ATOM 771 C CA . ARG A 1 101 ? -5.240 4.914 8.503 1.00 92.50 101 ARG A CA 1
ATOM 772 C C . ARG A 1 101 ? -4.759 4.561 9.909 1.00 92.50 101 ARG A C 1
ATOM 774 O O . ARG A 1 101 ? -5.585 4.368 10.797 1.00 92.50 101 ARG A O 1
ATOM 781 N N . TYR A 1 102 ? -3.449 4.561 10.134 1.00 93.56 102 TYR A N 1
ATOM 782 C CA . TYR A 1 102 ? -2.865 4.326 11.448 1.00 93.56 102 TYR A CA 1
ATOM 783 C C . TYR A 1 102 ? -3.304 5.384 12.471 1.00 93.56 102 TYR A C 1
ATOM 785 O O . TYR A 1 102 ? -3.773 5.029 13.550 1.00 93.56 102 TYR A O 1
ATOM 793 N N . PHE A 1 103 ? -3.277 6.673 12.115 1.00 94.19 103 PHE A N 1
ATOM 794 C CA . PHE A 1 103 ? -3.804 7.734 12.984 1.00 94.19 103 PHE A CA 1
ATOM 795 C C . PHE A 1 103 ? -5.298 7.566 13.294 1.00 94.19 103 PHE A C 1
ATOM 797 O O . PHE A 1 103 ? -5.721 7.816 14.424 1.00 94.19 103 PHE A O 1
ATOM 804 N N . LYS A 1 104 ? -6.108 7.111 12.326 1.00 92.12 104 LYS A N 1
ATOM 805 C CA . LYS A 1 104 ? -7.521 6.778 12.580 1.00 92.12 104 LYS A CA 1
ATOM 806 C C . LYS A 1 104 ? -7.658 5.635 13.586 1.00 92.12 104 LYS A C 1
ATOM 808 O O . LYS A 1 104 ? -8.468 5.746 14.500 1.00 92.12 104 LYS A O 1
ATOM 813 N N . ILE A 1 105 ? -6.855 4.576 13.456 1.00 92.19 105 ILE A N 1
ATOM 814 C CA . ILE A 1 105 ? -6.845 3.456 14.408 1.00 92.19 105 ILE A CA 1
ATOM 815 C C . ILE A 1 105 ? -6.497 3.947 15.816 1.00 92.19 105 ILE A C 1
ATOM 817 O O . ILE A 1 105 ? -7.208 3.590 16.750 1.00 92.19 105 ILE A O 1
ATOM 821 N N . LEU A 1 106 ? -5.467 4.785 15.970 1.00 91.75 106 LEU A N 1
ATOM 822 C CA . LEU A 1 106 ? -5.086 5.337 17.276 1.00 91.75 106 LEU A CA 1
ATOM 823 C C . LEU A 1 106 ? -6.245 6.101 17.931 1.00 91.75 106 LEU A C 1
ATOM 825 O O . LEU A 1 106 ? -6.586 5.824 19.078 1.00 91.75 106 LEU A O 1
ATOM 829 N N . ARG A 1 107 ? -6.931 6.977 17.185 1.00 90.75 107 ARG A N 1
ATOM 830 C CA . ARG A 1 107 ? -8.116 7.686 17.703 1.00 90.75 107 ARG A CA 1
ATOM 831 C C . ARG A 1 107 ? -9.256 6.742 18.092 1.00 90.75 107 ARG A C 1
ATOM 833 O O . ARG A 1 107 ? -9.903 6.946 19.114 1.00 90.75 107 ARG A O 1
ATOM 840 N N . LEU A 1 108 ? -9.518 5.704 17.294 1.00 88.88 108 LEU A N 1
ATOM 841 C CA . LEU A 1 108 ? -10.543 4.702 17.617 1.00 88.88 108 LEU A CA 1
ATOM 842 C C . LEU A 1 108 ? -10.173 3.893 18.873 1.00 88.88 108 LEU A C 1
ATOM 844 O O . LEU A 1 108 ? -11.046 3.553 19.671 1.00 88.88 108 LEU A O 1
ATOM 848 N N . GLN A 1 109 ? -8.884 3.618 19.085 1.00 88.06 109 GLN A N 1
ATOM 849 C CA . GLN A 1 109 ? -8.382 2.963 20.294 1.00 88.06 109 GLN A CA 1
ATOM 850 C C . GLN A 1 109 ? -8.504 3.857 21.533 1.00 88.06 109 GLN A C 1
ATOM 852 O O . GLN A 1 109 ? -8.915 3.369 22.585 1.00 88.06 109 GLN A O 1
ATOM 857 N N . GLU A 1 110 ? -8.219 5.155 21.416 1.00 87.06 110 GLU A N 1
ATOM 858 C CA . GLU A 1 110 ? -8.435 6.131 22.494 1.00 87.06 110 GLU A CA 1
ATOM 859 C C . GLU A 1 110 ? -9.911 6.187 22.914 1.00 87.06 110 GLU A C 1
ATOM 861 O O . GLU A 1 110 ? -10.208 6.147 24.107 1.00 87.06 110 GLU A O 1
ATOM 866 N N . LEU A 1 111 ? -10.848 6.176 21.958 1.00 79.88 111 LEU A N 1
ATOM 867 C CA . LEU A 1 111 ? -12.291 6.141 22.241 1.00 79.88 111 LEU A CA 1
ATOM 868 C C . LEU A 1 111 ? -12.727 4.874 22.992 1.00 79.88 111 LEU A C 1
ATOM 870 O O . LEU A 1 111 ? -13.631 4.934 23.825 1.00 79.88 111 LEU A O 1
ATOM 874 N N . LEU A 1 112 ? -12.096 3.732 22.711 1.00 80.12 112 LEU A N 1
ATOM 875 C CA . LEU A 1 112 ? -12.331 2.483 23.441 1.00 80.12 112 LEU A CA 1
ATOM 876 C C . LEU A 1 112 ? -11.710 2.508 24.843 1.00 80.12 112 LEU A C 1
ATOM 878 O O . LEU A 1 112 ? -12.298 1.967 25.777 1.00 80.12 112 LEU A O 1
ATOM 882 N N . SER A 1 113 ? -10.531 3.114 24.993 1.00 75.00 113 SER A N 1
ATOM 883 C CA . SER A 1 113 ? -9.815 3.178 26.271 1.00 75.00 113 SER A CA 1
ATOM 884 C C . SER A 1 113 ? -10.404 4.210 27.228 1.00 75.00 113 SER A C 1
ATOM 886 O O . SER A 1 113 ? -10.418 3.968 28.426 1.00 75.00 113 SER A O 1
ATOM 888 N N . SER A 1 114 ? -10.910 5.336 26.721 1.00 65.12 114 SER A N 1
ATOM 889 C CA . SER A 1 114 ? -11.536 6.393 27.526 1.00 65.12 114 SER A CA 1
ATOM 890 C C . SER A 1 114 ? -12.910 6.001 28.086 1.00 65.12 114 SER A C 1
ATOM 892 O O . SER A 1 114 ? -13.451 6.732 28.912 1.00 65.12 114 SER A O 1
ATOM 894 N N . LYS A 1 115 ? -13.500 4.895 27.612 1.00 55.25 115 LYS A N 1
ATOM 895 C CA . LYS A 1 115 ? -14.787 4.357 28.086 1.00 55.25 115 LYS A CA 1
ATOM 896 C C . LYS A 1 115 ? -14.649 3.251 29.144 1.00 55.25 115 LYS A C 1
ATOM 898 O O . LYS A 1 115 ? -15.672 2.728 29.579 1.00 55.25 115 LYS A O 1
ATOM 903 N N . LYS A 1 116 ? -13.425 2.860 29.508 1.00 47.53 116 LYS A N 1
ATOM 904 C CA . LYS A 1 116 ? -13.140 1.944 30.625 1.00 47.53 116 LYS A CA 1
ATOM 905 C C . LYS A 1 116 ? -12.905 2.724 31.908 1.00 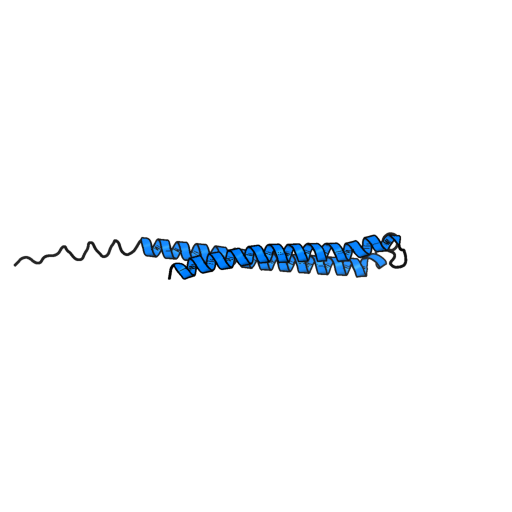47.53 116 LYS A C 1
ATOM 907 O O . LYS A 1 116 ? -13.277 2.173 32.964 1.00 47.53 116 LYS A O 1
#

Sequence (116 aa):
MALKKGEGLKNVKTIKVSNLIEAINAEVVKDQITSLRMEMTHYVTESIAVSILALLLFIGAPSVFPEVINPYLPSSLKIMQAFVAIPSVFWLITILGNMVRYFKILRLQELLSSKK

Solvent-accessible surface area (backbone atoms only — not comparable to full-atom values): 6592 Å² total; per-residue (Å²): 137,84,81,88,85,70,81,77,72,74,68,68,71,71,70,58,57,64,61,48,55,52,50,52,54,52,48,53,54,51,50,52,43,50,52,52,51,51,50,46,51,50,49,49,53,51,41,50,50,48,39,52,51,31,51,51,46,64,70,45,37,44,77,77,38,50,92,70,32,33,95,89,39,79,79,23,49,60,57,56,48,46,45,55,47,53,40,52,53,49,42,51,51,46,51,56,53,39,50,55,51,48,55,51,41,53,52,56,48,49,60,58,59,76,73,111

pLDDT: mean 80.41, std 15.64, range [41.25, 95.75]

Foldseek 3Di:
DDDPPDDPPPPPVVPPDVVVVVVVVLVVLVVLLVVLVVVLVVLVVVLVVLLVVLVCCLVCVCVVPVVQAPVPDPNNVVVSVCSVVVSVVSVVVSVVVNVVSVVVSVVSVVVSVVVD

Mean predicted aligned error: 11.26 Å

Secondary structure (DSSP, 8-state):
------SSSSSSSTTSSHHHHHHHHHHHHHHHHHHHHHHHHHHHHHHHHHHHHHHHHHHHHHHH-TTT--TTSHHHHHHHHHHHHHHHHHHHHHHHHHHHHHHHHHHHHHHHHTT-

Nearest PDB structures (foldseek):
  8akr-assembly1_A  TM=6.867E-01  e=7.552E+00  Synechocystis sp. PCC 6803
  9gcf-assembly1_B  TM=4.222E-01  e=9.582E+00  Bos taurus